Protein AF-A0AAT9HP06-F1 (afdb_monomer_lite)

InterPro domains:
  IPR016064 NAD kinase/diacylglycerol kinase-like domain superfamily [SSF111331] (2-59)

pLDDT: mean 76.06, std 19.47, range [36.78, 98.12]

Radius of gyration: 47.17 Å; chains: 1; bounding box: 80×110×81 Å

Organism: NCBI:txid3074435

Secondary structure (DSSP, 8-state):
---SEEEE--SSSEEEEEETTEEEEEESSEEEE--TTS------SS-TTPPPPPPPP-HHHHHHHHHHHHHHH---------PPPP-PPPPPPPPPP------------------

Sequence (115 aa):
MTATEVRVEADREEIDAGVDGEAMVLPAPVHCRIAPGALRVRVPRRRPGVTEAPPRLDWRRLRKLAATVGRTAAPSRLHRPHTKPYDPQPPTVPPTGPDEPGGRSEPAGPRSEHQ

Foldseek 3Di:
DDDQKDWAADPDQWDFDADPNDTDIDGPGDIDGDDPPPDDDDDDPDDPPDDDDPDDDDPVVVVVVVVVVCVVPDDPPDPDPDDDDDDDDDDDDDDDDDDDDDDDDDDDDDDDDDD

Structure (mmCIF, N/CA/C/O backbone):
data_AF-A0AAT9HP06-F1
#
_entry.id   AF-A0AAT9HP06-F1
#
loop_
_atom_site.group_PDB
_atom_site.id
_atom_site.type_symbol
_atom_site.label_atom_id
_atom_site.label_alt_id
_atom_site.label_comp_id
_atom_site.label_asym_id
_atom_site.label_entity_id
_atom_site.label_seq_id
_atom_site.pdbx_PDB_ins_code
_atom_site.Cartn_x
_atom_site.Cartn_y
_atom_site.Cartn_z
_atom_site.occupancy
_atom_site.B_iso_or_equiv
_atom_site.auth_seq_id
_atom_site.auth_comp_id
_atom_site.auth_asym_id
_atom_site.auth_atom_id
_atom_site.pdbx_PDB_model_num
ATOM 1 N N . MET A 1 1 ? 13.410 -5.982 5.009 1.00 48.25 1 MET A N 1
ATOM 2 C CA . MET A 1 1 ? 12.163 -6.551 5.561 1.00 48.25 1 MET A CA 1
A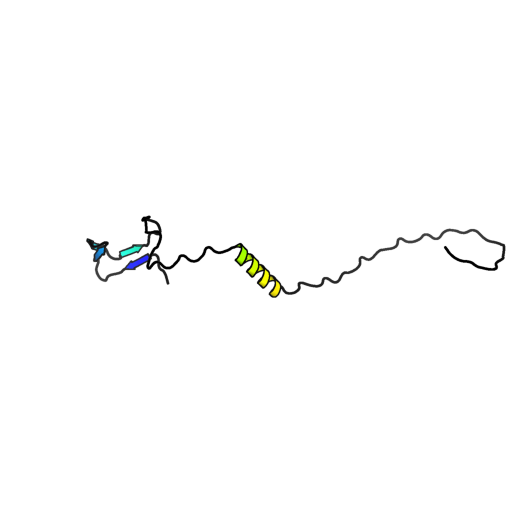TOM 3 C C . MET A 1 1 ? 11.007 -5.898 4.814 1.00 48.25 1 MET A C 1
ATOM 5 O O . MET A 1 1 ? 11.019 -4.681 4.709 1.00 48.25 1 MET A O 1
ATOM 9 N N . THR A 1 2 ? 10.087 -6.658 4.218 1.00 79.62 2 THR A N 1
ATOM 10 C CA . THR A 1 2 ? 8.923 -6.100 3.499 1.00 79.62 2 THR A CA 1
ATOM 11 C C . THR A 1 2 ? 7.666 -6.835 3.955 1.00 79.62 2 THR A C 1
ATOM 13 O O . THR A 1 2 ? 7.464 -7.986 3.569 1.00 79.62 2 THR A O 1
ATOM 16 N N . ALA A 1 3 ? 6.863 -6.203 4.809 1.00 88.81 3 ALA A N 1
ATOM 17 C CA . ALA A 1 3 ? 5.570 -6.726 5.246 1.00 88.81 3 ALA A CA 1
ATOM 18 C C . ALA A 1 3 ? 4.465 -6.300 4.265 1.00 88.81 3 ALA A C 1
ATOM 20 O O . ALA A 1 3 ? 4.528 -5.214 3.690 1.00 88.81 3 ALA A O 1
ATOM 21 N N . THR A 1 4 ? 3.469 -7.160 4.054 1.00 94.25 4 THR A N 1
ATOM 22 C CA . THR A 1 4 ? 2.293 -6.880 3.204 1.00 94.25 4 THR A CA 1
ATOM 23 C C . THR A 1 4 ? 1.042 -6.555 4.014 1.00 94.25 4 THR A C 1
ATOM 25 O O . THR A 1 4 ? 0.052 -6.096 3.445 1.00 94.25 4 THR A O 1
ATOM 28 N N . GLU A 1 5 ? 1.103 -6.760 5.328 1.00 96.38 5 GLU A N 1
ATOM 29 C CA . GLU A 1 5 ? 0.056 -6.450 6.289 1.00 96.38 5 GLU A CA 1
ATOM 30 C C . GLU A 1 5 ? 0.680 -5.828 7.541 1.00 96.38 5 GLU A C 1
ATOM 32 O O . GLU A 1 5 ? 1.763 -6.234 7.973 1.00 96.38 5 GLU A O 1
ATOM 37 N N . VAL A 1 6 ? -0.007 -4.834 8.099 1.00 96.31 6 VAL A N 1
ATOM 38 C CA . VAL A 1 6 ? 0.313 -4.188 9.370 1.00 96.31 6 VAL A CA 1
ATOM 39 C C . VAL A 1 6 ? -0.965 -4.114 10.191 1.00 96.31 6 VAL A C 1
ATOM 41 O O . VAL A 1 6 ? -1.997 -3.673 9.691 1.00 96.31 6 VAL A O 1
ATOM 44 N N . ARG A 1 7 ? -0.880 -4.517 11.457 1.00 97.06 7 ARG A N 1
ATOM 45 C CA . ARG A 1 7 ? -1.934 -4.316 12.448 1.00 97.06 7 ARG A CA 1
ATOM 46 C C . ARG A 1 7 ? -1.506 -3.195 13.384 1.00 97.06 7 ARG A C 1
ATOM 48 O O . ARG A 1 7 ? -0.424 -3.268 13.962 1.00 97.06 7 ARG A O 1
ATOM 55 N N . VAL A 1 8 ? -2.341 -2.174 13.511 1.00 96.62 8 VAL A N 1
ATOM 56 C CA . VAL A 1 8 ? -2.124 -1.045 14.419 1.00 96.62 8 VAL A CA 1
ATOM 57 C C . VAL A 1 8 ? -3.082 -1.190 15.592 1.00 96.62 8 VAL A C 1
ATOM 59 O O . VAL A 1 8 ? -4.295 -1.261 15.398 1.00 96.62 8 VAL A O 1
ATOM 62 N N . GLU A 1 9 ? -2.529 -1.266 16.798 1.00 97.88 9 GLU A N 1
ATOM 63 C CA . GLU A 1 9 ? -3.293 -1.328 18.044 1.00 97.88 9 GLU A CA 1
ATOM 64 C C . GLU A 1 9 ? -3.346 0.046 18.712 1.00 97.88 9 GLU A C 1
ATOM 66 O O . GLU A 1 9 ? -2.471 0.886 18.496 1.00 97.88 9 GLU A O 1
ATOM 71 N N . ALA A 1 10 ? -4.375 0.258 19.527 1.00 96.12 10 ALA A N 1
ATOM 72 C CA . ALA A 1 10 ? -4.536 1.435 20.364 1.00 96.12 10 ALA A CA 1
ATOM 73 C C . ALA A 1 10 ? -5.088 1.013 21.730 1.00 96.12 10 ALA A C 1
ATOM 75 O O . ALA A 1 10 ? -5.714 -0.036 21.868 1.00 96.12 10 ALA A O 1
ATOM 76 N N . ASP A 1 11 ? -4.842 1.844 22.733 1.00 97.44 11 ASP A N 1
ATOM 77 C CA . ASP A 1 11 ? -5.392 1.734 24.087 1.00 97.44 11 ASP A CA 1
ATOM 78 C C . ASP A 1 11 ? -6.860 2.189 24.182 1.00 97.44 11 ASP A C 1
ATOM 80 O O . ASP A 1 11 ? -7.515 1.973 25.201 1.00 97.44 11 ASP A O 1
ATOM 84 N N . ARG A 1 12 ? -7.384 2.787 23.108 1.00 96.94 12 ARG A N 1
ATOM 85 C CA . ARG A 1 12 ? -8.780 3.195 22.920 1.00 96.94 12 ARG A CA 1
ATOM 86 C C . ARG A 1 12 ? -9.444 2.412 21.785 1.00 96.94 12 ARG A C 1
ATOM 88 O O . ARG A 1 12 ? -8.767 1.885 20.906 1.00 96.94 12 ARG A O 1
ATOM 95 N N . GLU A 1 13 ? -10.777 2.380 21.787 1.00 97.38 13 GLU A N 1
ATOM 96 C CA . GLU A 1 13 ? -11.576 1.654 20.785 1.00 97.38 13 GLU A CA 1
ATOM 97 C C . GLU A 1 13 ? -11.509 2.271 19.379 1.00 97.38 13 GLU A C 1
ATOM 99 O O . GLU A 1 13 ? -11.772 1.579 18.399 1.00 97.38 13 GLU A O 1
ATOM 104 N N . GLU A 1 14 ? -11.125 3.545 19.260 1.00 97.94 14 GLU A N 1
ATOM 105 C CA . GLU A 1 14 ? -11.138 4.300 18.003 1.00 97.94 14 GLU A CA 1
ATOM 106 C C . GLU A 1 14 ? -9.808 5.017 17.735 1.00 97.94 14 GLU A C 1
ATOM 108 O O . GLU A 1 14 ? -9.133 5.479 18.652 1.00 97.94 14 GLU A O 1
ATOM 113 N N . ILE A 1 15 ? -9.440 5.152 16.461 1.00 97.38 15 ILE A N 1
ATOM 114 C CA . ILE A 1 15 ? -8.227 5.815 15.980 1.00 97.38 15 ILE A CA 1
ATOM 115 C C . ILE A 1 15 ? -8.615 6.883 14.960 1.00 97.38 15 ILE A C 1
ATOM 117 O O . ILE A 1 15 ? -9.212 6.581 13.928 1.00 97.38 15 ILE A O 1
ATOM 121 N N . ASP A 1 16 ? -8.204 8.121 15.218 1.00 97.19 16 ASP A N 1
ATOM 122 C CA . ASP A 1 16 ? -8.284 9.204 14.237 1.00 97.19 16 ASP A CA 1
ATOM 123 C C . ASP A 1 16 ? -7.195 9.011 13.169 1.00 97.19 16 ASP A C 1
ATOM 125 O O . ASP A 1 16 ? -6.011 8.881 13.494 1.00 97.19 16 ASP A O 1
ATOM 129 N N . ALA A 1 17 ? -7.580 8.990 11.894 1.00 96.50 17 ALA A N 1
ATOM 130 C CA . ALA A 1 17 ? -6.689 8.725 10.771 1.00 96.50 17 ALA A CA 1
ATOM 131 C C . ALA A 1 17 ? -6.966 9.650 9.578 1.00 96.50 17 ALA A C 1
ATOM 133 O O . ALA A 1 17 ? -8.087 10.102 9.354 1.00 96.50 17 ALA A O 1
ATOM 134 N N . GLY A 1 18 ? -5.921 9.903 8.789 1.00 96.69 18 GLY A N 1
ATOM 135 C CA . GLY A 1 18 ? -6.026 10.534 7.476 1.00 96.69 18 GLY A CA 1
ATOM 136 C C . GLY A 1 18 ? -5.763 9.505 6.380 1.00 96.69 18 GLY A C 1
ATOM 137 O O . GLY A 1 18 ? -4.647 8.990 6.303 1.00 96.69 18 GLY A O 1
ATOM 138 N N . VAL A 1 19 ? -6.748 9.210 5.532 1.00 96.31 19 VAL A N 1
ATOM 139 C CA . VAL A 1 19 ? -6.599 8.291 4.387 1.00 96.31 19 VAL A CA 1
ATOM 140 C C . VAL A 1 19 ? -6.799 9.080 3.107 1.00 96.31 19 VAL A C 1
ATOM 142 O O . VAL A 1 19 ? -7.807 9.751 2.949 1.00 96.31 19 VAL A O 1
ATOM 145 N N . ASP A 1 20 ? -5.810 9.058 2.214 1.00 93.50 20 ASP A N 1
ATOM 146 C CA . ASP A 1 20 ? -5.825 9.794 0.940 1.00 93.50 20 ASP A CA 1
ATOM 147 C C . ASP A 1 20 ? -6.146 11.305 1.059 1.00 93.50 20 ASP A C 1
ATOM 149 O O . ASP A 1 20 ? -6.535 11.954 0.091 1.00 93.50 20 ASP A O 1
ATOM 153 N N . GLY A 1 21 ? -5.920 11.892 2.241 1.00 96.81 21 GLY A N 1
ATOM 154 C CA . GLY A 1 21 ? -6.224 13.294 2.554 1.00 96.81 21 GLY A CA 1
ATOM 155 C C . GLY A 1 21 ? -7.579 13.524 3.234 1.00 96.81 21 GLY A C 1
ATOM 156 O O . GLY A 1 21 ? -7.868 14.650 3.631 1.00 96.81 21 GLY A O 1
ATOM 157 N N . GLU A 1 22 ? -8.385 12.481 3.419 1.00 97.94 22 GLU A N 1
ATOM 158 C CA . GLU A 1 22 ? -9.669 12.525 4.118 1.00 97.94 22 GLU A CA 1
ATOM 159 C C . GLU A 1 22 ? -9.502 12.151 5.594 1.00 97.94 22 GLU A C 1
ATOM 161 O O . GLU A 1 22 ? -8.827 11.176 5.926 1.00 97.94 22 GLU A O 1
ATOM 166 N N . ALA A 1 23 ? -10.126 12.921 6.488 1.00 97.69 23 ALA A N 1
ATOM 167 C CA . ALA A 1 23 ? -10.140 12.628 7.919 1.00 97.69 23 ALA A CA 1
ATOM 168 C C . ALA A 1 23 ? -11.230 11.599 8.251 1.00 97.69 23 ALA A C 1
ATOM 170 O O . ALA A 1 23 ? -12.380 11.752 7.839 1.00 97.69 23 ALA A O 1
ATOM 171 N N . MET A 1 24 ? -10.878 10.574 9.024 1.00 97.69 24 MET A N 1
ATOM 172 C CA . MET A 1 24 ? -11.776 9.490 9.417 1.00 97.69 24 MET A CA 1
ATOM 173 C C . MET A 1 24 ? -11.459 8.955 10.815 1.00 97.69 24 MET A C 1
ATOM 175 O O . MET A 1 24 ? -10.333 9.068 11.293 1.00 97.69 24 MET A O 1
ATOM 179 N N . VAL A 1 25 ? -12.459 8.340 11.445 1.00 98.12 25 VAL A N 1
ATOM 180 C CA . VAL A 1 25 ? -12.335 7.628 12.723 1.00 98.12 25 VAL A CA 1
ATOM 181 C C . VAL A 1 25 ? -12.520 6.139 12.446 1.00 98.12 25 VAL A C 1
ATOM 183 O O . VAL A 1 25 ? -13.518 5.742 11.843 1.00 98.12 25 VAL A O 1
ATOM 186 N N . LEU A 1 26 ? -11.540 5.322 12.827 1.00 97.88 26 LEU A N 1
ATOM 187 C CA . LEU A 1 26 ? -11.505 3.887 12.546 1.00 97.88 26 LEU A CA 1
ATOM 188 C C . LEU A 1 26 ? -11.497 3.076 13.845 1.00 97.88 26 LEU A C 1
ATOM 190 O O . LEU A 1 26 ? -10.775 3.444 14.768 1.00 97.88 26 LEU A O 1
ATOM 194 N N . PRO A 1 27 ? -12.220 1.949 13.923 1.00 97.94 27 PRO A N 1
ATOM 195 C CA . PRO A 1 27 ? -12.145 1.076 15.085 1.00 97.94 27 PRO A CA 1
ATOM 196 C C . PRO A 1 27 ? -10.760 0.423 15.190 1.00 97.94 27 PRO A C 1
ATOM 198 O O . PRO A 1 27 ? -10.169 0.011 14.187 1.00 97.94 27 PRO A O 1
ATOM 201 N N . ALA A 1 28 ? -10.252 0.298 16.412 1.00 97.50 28 ALA A N 1
ATOM 202 C CA . ALA A 1 28 ? -9.047 -0.461 16.707 1.00 97.50 28 ALA A CA 1
ATOM 203 C C . ALA A 1 28 ? -9.372 -1.964 16.878 1.00 97.50 28 ALA A C 1
ATOM 205 O O . ALA A 1 28 ? -10.391 -2.309 17.478 1.00 97.50 28 ALA A O 1
ATOM 206 N N . PRO A 1 29 ? -8.502 -2.880 16.407 1.00 97.56 29 PRO A N 1
ATOM 207 C CA . PRO A 1 29 ? -7.260 -2.623 15.681 1.00 97.56 29 PRO A CA 1
ATOM 208 C C . PRO A 1 29 ? -7.490 -2.336 14.188 1.00 97.56 29 PRO A C 1
ATOM 210 O O . PRO A 1 29 ? -8.358 -2.928 13.546 1.00 97.56 29 PRO A O 1
ATOM 213 N N . VAL A 1 30 ? -6.627 -1.503 13.601 1.00 97.50 30 VAL A N 1
ATOM 214 C CA . VAL A 1 30 ? -6.661 -1.218 12.159 1.00 97.50 30 VAL A CA 1
ATOM 215 C C . VAL A 1 30 ? -5.762 -2.200 11.411 1.00 97.50 30 VAL A C 1
ATOM 217 O O . VAL A 1 30 ? -4.577 -2.336 11.721 1.00 97.50 30 VAL A O 1
ATOM 220 N N . HIS A 1 31 ? -6.320 -2.868 10.400 1.00 96.81 31 HIS A N 1
ATOM 221 C CA . HIS A 1 31 ? -5.604 -3.794 9.522 1.00 96.81 31 HIS A CA 1
ATOM 222 C C . HIS A 1 31 ? -5.294 -3.136 8.174 1.00 96.81 31 HIS A C 1
ATOM 224 O O . HIS A 1 31 ? -6.152 -3.023 7.299 1.00 96.81 31 HIS A O 1
ATOM 230 N N . CYS A 1 32 ? -4.042 -2.731 7.986 1.00 95.69 32 CYS A N 1
ATOM 231 C CA . CYS A 1 32 ? -3.555 -2.144 6.744 1.00 95.69 32 CYS A CA 1
ATOM 232 C C . CYS A 1 32 ? -2.957 -3.238 5.857 1.00 95.69 32 CYS A C 1
ATOM 234 O O . CYS A 1 32 ? -1.945 -3.840 6.217 1.00 95.69 32 CYS A O 1
ATOM 236 N N . ARG A 1 33 ? -3.530 -3.470 4.671 1.00 96.31 33 ARG A N 1
ATOM 237 C CA . ARG A 1 33 ? -3.041 -4.473 3.714 1.00 96.31 33 ARG A CA 1
ATOM 238 C C . ARG A 1 33 ? -2.635 -3.838 2.390 1.00 96.31 33 ARG A C 1
ATOM 240 O O . ARG A 1 33 ? -3.377 -3.057 1.804 1.00 96.31 33 ARG A O 1
ATOM 247 N N . ILE A 1 34 ? -1.492 -4.263 1.857 1.00 95.25 34 ILE A N 1
ATOM 248 C CA . ILE A 1 34 ? -1.109 -3.978 0.473 1.00 95.25 34 ILE A CA 1
ATOM 249 C C . ILE A 1 34 ? -1.873 -4.939 -0.442 1.00 95.25 34 ILE A C 1
ATOM 251 O O . ILE A 1 34 ? -1.747 -6.157 -0.306 1.00 95.25 34 ILE A O 1
ATOM 255 N N . ALA A 1 35 ? -2.630 -4.397 -1.398 1.00 95.25 35 ALA A N 1
ATOM 256 C CA . ALA A 1 35 ? -3.289 -5.148 -2.468 1.00 95.25 35 ALA A CA 1
ATOM 257 C C . ALA A 1 35 ? -2.513 -4.970 -3.793 1.00 95.25 35 ALA A C 1
ATOM 259 O O . ALA A 1 35 ? -2.740 -4.000 -4.524 1.00 95.25 35 ALA A O 1
ATOM 260 N N . PRO A 1 36 ? -1.556 -5.860 -4.128 1.00 92.44 36 PRO A N 1
ATOM 261 C CA . PRO A 1 36 ? -0.692 -5.664 -5.285 1.00 92.44 36 PRO A CA 1
ATOM 262 C C . PRO A 1 36 ? -1.493 -5.709 -6.586 1.00 92.44 36 PRO A C 1
ATOM 264 O O . PRO A 1 36 ? -2.265 -6.634 -6.821 1.00 92.44 36 PRO A O 1
ATOM 267 N N . GLY A 1 37 ? -1.282 -4.723 -7.457 1.00 90.69 37 GLY A N 1
ATOM 268 C CA . GLY A 1 37 ? -1.933 -4.684 -8.768 1.00 90.69 37 GLY A CA 1
ATOM 269 C C . GLY A 1 37 ? -3.430 -4.368 -8.736 1.00 90.69 37 GLY A C 1
ATOM 270 O O . GLY A 1 37 ? -4.067 -4.482 -9.782 1.00 90.69 37 GLY A O 1
ATOM 271 N N . ALA A 1 38 ? -3.971 -3.938 -7.589 1.00 95.56 38 ALA A N 1
ATOM 272 C CA . ALA A 1 38 ? -5.357 -3.482 -7.470 1.00 95.56 38 ALA A CA 1
ATOM 273 C C . ALA A 1 38 ? -5.675 -2.301 -8.405 1.00 95.56 38 ALA A C 1
ATOM 275 O O . ALA A 1 38 ? -6.808 -2.150 -8.850 1.00 95.56 38 ALA A O 1
ATOM 276 N N . LEU A 1 39 ? -4.661 -1.503 -8.757 1.00 95.06 39 LEU A N 1
ATOM 277 C CA . LEU A 1 39 ? -4.776 -0.403 -9.703 1.00 95.06 39 LEU A CA 1
ATOM 278 C C . LEU A 1 39 ? -3.629 -0.432 -10.717 1.00 95.06 39 LEU A C 1
ATOM 280 O O . LEU A 1 39 ? -2.465 -0.654 -10.372 1.00 95.06 39 LEU A O 1
ATOM 284 N N . ARG A 1 40 ? -3.954 -0.171 -11.986 1.00 93.62 40 ARG A N 1
ATOM 285 C CA . ARG A 1 40 ? -2.975 0.062 -13.053 1.00 93.62 40 ARG A CA 1
ATOM 286 C C . ARG A 1 40 ? -3.059 1.512 -13.490 1.00 93.62 40 ARG A C 1
ATOM 288 O O . ARG A 1 40 ? -4.100 1.959 -13.957 1.00 93.62 40 ARG A O 1
ATOM 295 N N . VAL A 1 41 ? -1.941 2.216 -13.394 1.00 93.00 41 VAL A N 1
ATOM 296 C CA . VAL A 1 41 ? -1.828 3.617 -13.806 1.00 93.00 41 VAL A CA 1
ATOM 297 C C . VAL A 1 41 ? -0.909 3.738 -15.018 1.00 93.00 41 VAL A C 1
ATOM 299 O O . VAL A 1 41 ? 0.065 2.992 -15.157 1.00 93.00 41 VAL A O 1
ATOM 302 N N . ARG A 1 42 ? -1.211 4.670 -15.928 1.00 93.12 42 ARG A N 1
ATOM 303 C CA . ARG A 1 42 ? -0.300 5.001 -17.032 1.00 93.12 42 ARG A CA 1
ATOM 304 C C . ARG A 1 42 ? 0.804 5.894 -16.480 1.00 93.12 42 ARG A C 1
ATOM 306 O O . ARG A 1 42 ? 0.523 6.919 -15.874 1.00 93.12 42 ARG A O 1
ATOM 313 N N . VAL A 1 43 ? 2.052 5.508 -16.712 1.00 88.94 43 VAL A N 1
ATOM 314 C CA . VAL A 1 43 ? 3.238 6.255 -16.273 1.00 88.94 43 VAL A CA 1
ATOM 315 C C . VAL A 1 43 ? 4.072 6.679 -17.483 1.00 88.94 43 VAL A C 1
ATOM 317 O O . VAL A 1 43 ? 4.060 5.972 -18.499 1.00 88.94 43 VAL A O 1
ATOM 320 N N . PRO A 1 44 ? 4.813 7.802 -17.408 1.00 89.31 44 PRO A N 1
ATOM 321 C CA . PRO A 1 44 ? 5.771 8.174 -18.442 1.00 89.31 44 PRO A CA 1
ATOM 322 C C . PRO A 1 44 ? 6.758 7.038 -18.739 1.00 89.31 44 PRO A C 1
ATOM 324 O O . PRO A 1 44 ? 7.159 6.295 -17.846 1.00 89.31 44 PRO A O 1
ATOM 327 N N . ARG A 1 45 ? 7.182 6.902 -20.003 1.00 84.69 45 ARG A N 1
ATOM 328 C CA . ARG A 1 45 ? 8.120 5.836 -20.417 1.00 84.69 45 ARG A CA 1
ATOM 329 C C . ARG A 1 45 ? 9.487 5.965 -19.745 1.00 84.69 45 ARG A C 1
ATOM 331 O O . ARG A 1 45 ? 10.099 4.958 -19.404 1.00 84.69 45 ARG A O 1
ATOM 338 N N . ARG A 1 46 ? 9.964 7.199 -19.571 1.00 84.56 46 ARG A N 1
ATOM 339 C CA . ARG A 1 46 ? 11.155 7.519 -18.780 1.00 84.56 46 ARG A CA 1
ATOM 340 C C . ARG A 1 46 ? 10.668 7.910 -17.390 1.00 84.56 46 ARG A C 1
ATOM 342 O O . ARG A 1 46 ? 9.995 8.926 -17.258 1.00 84.56 46 ARG A O 1
ATOM 349 N N . ARG A 1 47 ? 10.944 7.066 -16.394 1.00 80.00 47 ARG A N 1
ATOM 350 C CA . ARG A 1 47 ? 10.445 7.204 -15.018 1.00 80.00 47 ARG A CA 1
ATOM 351 C C . ARG A 1 47 ? 11.577 7.691 -14.108 1.00 80.00 47 ARG A C 1
ATOM 353 O O . ARG A 1 47 ? 12.318 6.849 -13.604 1.00 80.00 47 ARG A O 1
ATOM 360 N N . PRO A 1 48 ? 11.767 9.009 -13.935 1.00 79.56 48 PRO A N 1
ATOM 361 C CA . PRO A 1 48 ? 12.758 9.511 -12.988 1.00 79.56 48 PRO A CA 1
ATOM 362 C C . PRO A 1 48 ? 12.397 9.053 -11.564 1.00 79.56 48 PRO A C 1
ATOM 364 O O . PRO A 1 48 ? 11.228 9.070 -11.190 1.00 79.56 48 PRO A O 1
ATOM 367 N N . GLY A 1 49 ? 13.388 8.603 -10.790 1.00 76.94 49 GLY A N 1
ATOM 368 C CA . GLY A 1 49 ? 13.216 8.212 -9.382 1.00 76.94 49 GLY A CA 1
ATOM 369 C C . GLY A 1 49 ? 12.680 6.797 -9.125 1.00 76.94 49 GLY A C 1
ATOM 370 O O . GLY A 1 49 ? 12.574 6.397 -7.970 1.00 76.94 49 GLY A O 1
ATOM 371 N N . VAL A 1 50 ? 12.374 6.013 -10.164 1.00 78.62 50 VAL A N 1
ATOM 372 C CA . VAL A 1 50 ? 11.995 4.600 -10.002 1.00 78.62 50 VAL A CA 1
ATOM 373 C C . VAL A 1 50 ? 13.242 3.738 -10.154 1.00 78.62 50 VAL A C 1
ATOM 375 O O . VAL A 1 50 ? 13.890 3.789 -11.199 1.00 78.62 50 VAL A O 1
ATOM 378 N N . THR A 1 51 ? 13.563 2.926 -9.141 1.00 74.62 51 THR A N 1
ATOM 379 C CA . THR A 1 51 ? 14.624 1.915 -9.248 1.00 74.62 51 THR A CA 1
ATOM 380 C C . THR A 1 51 ? 14.364 1.046 -10.473 1.00 74.62 51 THR A C 1
ATOM 382 O O . THR A 1 51 ? 13.250 0.543 -10.656 1.00 74.62 51 THR A O 1
ATOM 385 N N . GLU A 1 52 ? 15.375 0.890 -11.331 1.00 72.56 52 GLU A N 1
ATOM 386 C CA . GLU A 1 52 ? 15.249 0.033 -12.504 1.00 72.56 52 GLU A CA 1
ATOM 387 C C . GL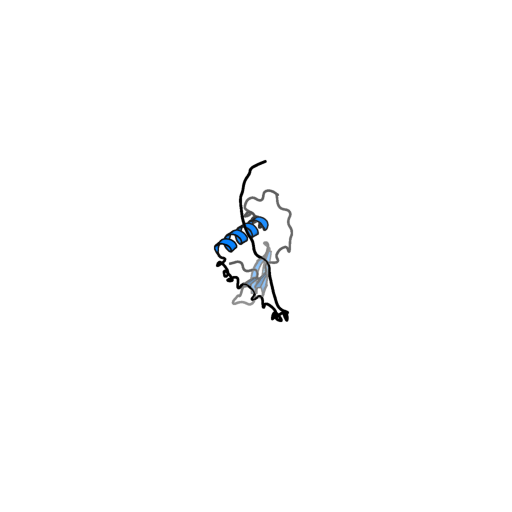U A 1 52 ? 14.803 -1.364 -12.074 1.00 72.56 52 GLU A C 1
ATOM 389 O O . GLU A 1 52 ? 15.306 -1.932 -11.100 1.00 72.56 52 GLU A O 1
ATOM 394 N N . ALA A 1 53 ? 13.820 -1.912 -12.792 1.00 73.31 53 ALA A N 1
ATOM 395 C CA . ALA A 1 53 ? 13.428 -3.290 -12.559 1.00 73.31 53 ALA A CA 1
ATOM 396 C C . ALA A 1 53 ? 14.666 -4.175 -12.775 1.00 73.31 53 ALA A C 1
ATOM 398 O O . ALA A 1 53 ? 15.379 -3.964 -13.763 1.00 73.31 53 ALA A O 1
ATOM 399 N N . PRO A 1 54 ? 14.927 -5.157 -11.894 1.00 73.06 54 PRO A N 1
ATOM 400 C CA . PRO A 1 54 ? 16.058 -6.044 -12.077 1.00 73.06 54 PRO A CA 1
ATOM 401 C C . PRO A 1 54 ? 15.985 -6.698 -13.464 1.00 73.06 54 PRO A C 1
ATOM 403 O O . PRO A 1 54 ? 14.885 -6.995 -13.956 1.00 73.06 54 PRO A O 1
ATOM 406 N N . PRO A 1 55 ? 17.139 -6.906 -14.120 1.00 78.00 55 PRO A N 1
ATOM 407 C CA . PRO A 1 55 ? 17.167 -7.485 -15.450 1.00 78.00 55 PRO A CA 1
ATOM 408 C C . PRO A 1 55 ? 16.466 -8.843 -15.438 1.00 78.00 55 PRO A C 1
ATOM 410 O O . PRO A 1 55 ? 16.563 -9.611 -14.477 1.00 78.00 55 PRO A O 1
ATOM 413 N N . ARG A 1 56 ? 15.764 -9.160 -16.531 1.00 82.88 56 ARG A N 1
ATOM 414 C CA . ARG A 1 56 ? 15.188 -10.495 -16.715 1.00 82.88 56 ARG A CA 1
ATOM 415 C C . ARG A 1 56 ? 16.304 -11.532 -16.595 1.00 82.88 56 ARG A C 1
ATOM 417 O O . ARG A 1 56 ? 17.333 -11.407 -17.256 1.00 82.88 56 ARG A O 1
ATOM 424 N N . LEU A 1 57 ? 16.088 -12.550 -15.763 1.00 84.69 57 LEU A N 1
ATOM 425 C CA . LEU A 1 57 ? 17.053 -13.624 -15.565 1.00 84.69 57 LEU A CA 1
ATOM 426 C C . LEU A 1 57 ? 17.334 -14.328 -16.899 1.00 84.69 57 LEU A C 1
ATOM 428 O O . LEU A 1 57 ? 16.443 -14.930 -17.502 1.00 84.69 57 LEU A O 1
ATOM 432 N N . ASP A 1 58 ? 18.585 -14.273 -17.350 1.00 90.06 58 ASP A N 1
ATOM 433 C CA . ASP A 1 58 ? 19.027 -15.029 -18.516 1.00 90.06 58 ASP A CA 1
ATOM 434 C C . ASP A 1 58 ? 19.249 -16.497 -18.124 1.00 90.06 58 ASP A C 1
ATOM 436 O O . ASP A 1 58 ? 20.319 -16.908 -17.662 1.00 90.06 58 ASP A O 1
ATOM 440 N N . TRP A 1 59 ? 18.222 -17.312 -18.352 1.00 92.06 59 TRP A N 1
ATOM 441 C CA . TRP A 1 59 ? 18.249 -18.755 -18.122 1.00 92.06 59 TRP A CA 1
ATOM 442 C C . TRP A 1 59 ? 19.325 -19.495 -18.925 1.00 92.06 59 TRP A C 1
ATOM 444 O O . TRP A 1 59 ? 19.764 -20.572 -18.517 1.00 92.06 59 TRP A O 1
ATOM 454 N N . ARG A 1 60 ? 19.763 -18.971 -20.080 1.00 92.25 60 ARG A N 1
ATOM 455 C CA . ARG A 1 60 ? 20.872 -19.570 -20.840 1.00 92.25 60 ARG A CA 1
ATOM 456 C C . ARG A 1 60 ? 22.190 -19.313 -20.123 1.00 92.25 60 ARG A C 1
ATOM 458 O O . ARG A 1 60 ? 22.976 -20.247 -19.961 1.00 92.25 60 ARG A O 1
ATOM 465 N N . ARG A 1 61 ? 22.421 -18.081 -19.666 1.00 89.75 61 ARG A N 1
ATOM 466 C CA . ARG A 1 61 ? 23.618 -17.725 -18.891 1.00 89.75 61 ARG A CA 1
ATOM 467 C C . ARG A 1 61 ? 23.677 -18.485 -17.568 1.00 89.75 61 ARG A C 1
ATOM 469 O O . ARG A 1 61 ? 24.727 -19.041 -17.250 1.00 89.75 61 ARG A O 1
ATOM 476 N N . LEU A 1 62 ? 22.555 -18.591 -16.855 1.00 92.06 62 LEU A N 1
ATOM 477 C CA . LEU A 1 62 ? 22.475 -19.345 -15.602 1.00 92.06 62 LEU A CA 1
ATOM 478 C C . LEU A 1 62 ? 22.825 -20.828 -15.802 1.00 92.06 62 LEU A C 1
ATOM 480 O O . LEU A 1 62 ? 23.656 -21.365 -15.073 1.00 92.06 62 LEU A O 1
ATOM 484 N N . ARG A 1 63 ? 22.269 -21.477 -16.837 1.00 90.81 63 ARG A N 1
ATOM 485 C CA . ARG A 1 63 ? 22.595 -22.877 -17.162 1.00 90.81 63 ARG A CA 1
ATOM 486 C C . ARG A 1 63 ? 24.072 -23.083 -17.489 1.00 90.81 63 ARG A C 1
ATOM 488 O O . ARG A 1 63 ? 24.656 -24.063 -17.039 1.00 90.81 63 ARG A O 1
ATOM 495 N N . LYS A 1 64 ? 24.692 -22.169 -18.245 1.00 90.69 64 LYS A N 1
ATOM 496 C CA . LYS A 1 64 ? 26.132 -22.240 -18.551 1.00 90.69 64 LYS A CA 1
ATOM 497 C C . LYS A 1 64 ? 26.983 -22.167 -17.282 1.00 90.69 64 LYS A C 1
ATOM 499 O O . LYS A 1 64 ? 27.905 -22.961 -17.135 1.00 90.69 64 LYS A O 1
ATOM 504 N N . LEU A 1 65 ? 26.662 -21.249 -16.369 1.00 90.50 65 LEU A N 1
ATOM 505 C CA . LEU A 1 65 ? 27.373 -21.106 -15.095 1.00 90.50 65 LEU A CA 1
ATOM 506 C C . LEU A 1 65 ? 27.219 -22.354 -14.219 1.00 90.50 65 LEU A C 1
ATOM 508 O O . LEU A 1 65 ? 28.220 -22.887 -13.746 1.00 90.50 65 LEU A O 1
ATOM 512 N N . ALA A 1 66 ? 25.995 -22.870 -14.082 1.00 88.25 66 ALA A N 1
ATOM 513 C CA . ALA A 1 66 ? 25.725 -24.097 -13.335 1.00 88.25 66 ALA A CA 1
ATOM 514 C C . ALA A 1 66 ? 26.488 -25.306 -13.906 1.00 88.25 66 ALA A C 1
ATOM 516 O O . ALA A 1 66 ? 27.074 -26.078 -13.151 1.00 88.25 66 ALA A O 1
ATOM 517 N N . ALA A 1 67 ? 26.553 -25.439 -15.235 1.00 88.06 67 ALA A N 1
ATOM 518 C CA . ALA A 1 67 ? 27.321 -26.498 -15.888 1.00 88.06 67 ALA A CA 1
ATOM 519 C C . ALA A 1 67 ? 28.833 -26.368 -15.640 1.00 88.06 67 ALA A C 1
ATOM 521 O O . ALA A 1 67 ? 29.516 -27.374 -15.482 1.00 88.06 67 ALA A O 1
ATOM 522 N N . THR A 1 68 ? 29.370 -25.147 -15.593 1.00 80.69 68 THR A N 1
ATOM 523 C CA . THR A 1 68 ? 30.789 -24.924 -15.287 1.00 80.69 68 THR A CA 1
ATOM 524 C C . THR A 1 68 ? 31.117 -25.280 -13.839 1.00 80.69 68 THR A C 1
ATOM 526 O O . THR A 1 68 ? 32.073 -26.011 -13.610 1.00 80.69 68 THR A O 1
ATOM 529 N N . VAL A 1 69 ? 30.302 -24.848 -12.874 1.00 76.25 69 VAL A N 1
ATOM 530 C CA . VAL A 1 69 ? 30.504 -25.178 -11.451 1.00 76.25 69 VAL A CA 1
ATOM 531 C C . VAL A 1 69 ? 30.310 -26.677 -11.193 1.00 76.25 69 VAL A C 1
ATOM 533 O O . VAL A 1 69 ? 31.099 -27.283 -10.474 1.00 76.25 69 VAL A O 1
ATOM 536 N N . GLY A 1 70 ? 29.323 -27.306 -11.839 1.00 65.62 70 GLY A N 1
ATOM 537 C CA . GLY A 1 70 ? 29.077 -28.746 -11.736 1.00 65.62 70 GLY A CA 1
ATOM 538 C C . GLY A 1 70 ? 30.213 -29.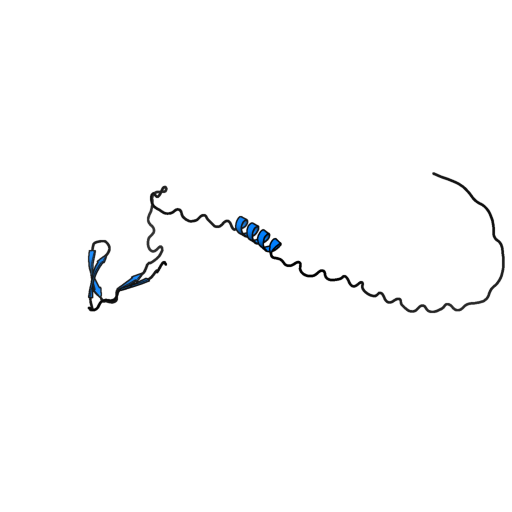614 -12.287 1.00 65.62 70 GLY A C 1
ATOM 539 O O . GLY A 1 70 ? 30.429 -30.709 -11.779 1.00 65.62 70 GLY A O 1
ATOM 540 N N . ARG A 1 71 ? 30.980 -29.127 -13.275 1.00 61.84 71 ARG A N 1
ATOM 541 C CA . ARG A 1 71 ? 32.186 -29.819 -13.768 1.00 61.84 71 ARG A CA 1
ATOM 542 C C . ARG A 1 71 ? 33.355 -29.743 -12.787 1.00 61.84 71 ARG A C 1
ATOM 544 O O . ARG A 1 71 ? 34.115 -30.697 -12.707 1.00 61.84 71 ARG A O 1
ATOM 551 N N . THR A 1 72 ? 33.490 -28.643 -12.049 1.00 60.59 72 THR A N 1
ATOM 552 C CA . THR A 1 72 ? 34.572 -28.467 -11.065 1.00 60.59 72 THR A CA 1
ATOM 553 C C . THR A 1 72 ? 34.259 -29.154 -9.731 1.00 60.59 72 THR A C 1
ATOM 555 O O . THR A 1 72 ? 35.172 -29.584 -9.038 1.00 60.59 72 THR A O 1
ATOM 558 N N . ALA A 1 73 ? 32.976 -29.284 -9.376 1.00 59.00 73 ALA A N 1
ATOM 559 C CA . ALA A 1 73 ? 32.523 -29.901 -8.127 1.00 59.00 73 ALA A CA 1
ATOM 560 C C . ALA A 1 73 ? 32.176 -31.399 -8.243 1.00 59.00 73 ALA A C 1
ATOM 562 O O . ALA A 1 73 ? 31.860 -32.026 -7.233 1.00 59.00 73 ALA A O 1
ATOM 563 N N . ALA A 1 74 ? 32.192 -31.988 -9.445 1.00 59.66 74 ALA A N 1
ATOM 564 C CA . ALA A 1 74 ? 31.948 -33.417 -9.601 1.00 59.66 74 ALA A CA 1
ATOM 565 C C . ALA A 1 74 ? 33.183 -34.209 -9.134 1.00 59.66 74 ALA A C 1
ATOM 567 O O . ALA A 1 74 ? 34.228 -34.112 -9.780 1.00 59.66 74 ALA A O 1
ATOM 568 N N . PRO A 1 75 ? 33.098 -35.032 -8.068 1.00 55.06 75 PRO A N 1
ATOM 569 C CA . PRO A 1 75 ? 34.124 -36.036 -7.841 1.00 55.06 75 PRO A CA 1
ATOM 570 C C . PRO A 1 75 ? 34.135 -36.963 -9.058 1.00 55.06 75 PRO A C 1
ATOM 572 O O . PRO A 1 75 ? 33.073 -37.365 -9.546 1.00 55.06 75 PRO A O 1
ATOM 575 N N . SER A 1 76 ? 35.327 -37.283 -9.559 1.00 62.78 76 SER A N 1
ATOM 576 C CA . SER A 1 76 ? 35.547 -38.289 -10.596 1.00 62.78 76 SER A CA 1
ATOM 577 C C . SER A 1 76 ? 34.949 -39.616 -10.126 1.00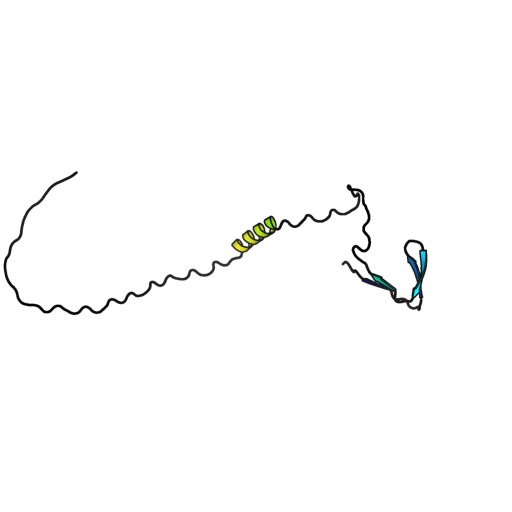 62.78 76 SER A C 1
ATOM 579 O O . SER A 1 76 ? 35.556 -40.383 -9.381 1.00 62.78 76 SER A O 1
ATOM 581 N N . ARG A 1 77 ? 33.691 -39.872 -10.502 1.00 59.47 77 ARG A N 1
ATOM 582 C CA . ARG A 1 77 ? 32.987 -41.099 -10.140 1.00 59.47 77 ARG A CA 1
ATOM 583 C C . ARG A 1 77 ? 33.672 -42.271 -10.838 1.00 59.47 77 ARG A C 1
ATOM 585 O O . ARG A 1 77 ? 33.456 -42.503 -12.019 1.00 59.47 77 ARG A O 1
ATOM 592 N N . LEU A 1 78 ? 34.486 -42.966 -10.046 1.00 58.97 78 LEU A N 1
ATOM 593 C CA . LEU A 1 78 ? 34.827 -44.385 -10.090 1.00 58.97 78 LEU A CA 1
ATOM 594 C C . LEU A 1 78 ? 35.213 -44.921 -11.472 1.00 58.97 78 LEU A C 1
ATOM 596 O O . LEU A 1 78 ? 34.380 -45.356 -12.265 1.00 58.97 78 LEU A O 1
ATOM 600 N N . HIS A 1 79 ? 36.524 -44.992 -11.690 1.00 56.59 79 HIS A N 1
ATOM 601 C CA . HIS A 1 79 ? 37.125 -45.928 -12.628 1.00 56.59 79 HIS A CA 1
ATOM 602 C C . HIS A 1 79 ? 36.635 -47.339 -12.265 1.00 56.59 79 HIS A C 1
ATOM 604 O O . HIS A 1 79 ? 37.065 -47.926 -11.275 1.00 56.59 79 HIS A O 1
ATOM 610 N N . ARG A 1 80 ? 35.656 -47.854 -13.014 1.00 58.09 80 ARG A N 1
ATOM 611 C CA . ARG A 1 80 ? 35.194 -49.236 -12.895 1.00 58.09 80 ARG A CA 1
ATOM 612 C C . ARG A 1 80 ? 36.283 -50.106 -13.528 1.00 58.09 80 ARG A C 1
ATOM 614 O O . ARG A 1 80 ? 36.479 -49.980 -14.737 1.00 58.09 80 ARG A O 1
ATOM 621 N N . PRO A 1 81 ? 37.025 -50.933 -12.770 1.00 58.25 81 PRO A N 1
ATOM 622 C CA . PRO A 1 81 ? 38.021 -51.794 -13.383 1.00 58.25 81 PRO A CA 1
ATOM 623 C C . PRO A 1 81 ? 37.302 -52.772 -14.314 1.00 58.25 81 PRO A C 1
ATOM 625 O O . PRO A 1 81 ? 36.323 -53.418 -13.939 1.00 58.25 81 PRO A O 1
ATOM 628 N N . HIS A 1 82 ? 37.762 -52.823 -15.559 1.00 63.09 82 HIS A N 1
ATOM 629 C CA . HIS A 1 82 ? 37.246 -53.710 -16.588 1.00 63.09 82 HIS A CA 1
ATOM 630 C C . HIS A 1 82 ? 37.660 -55.153 -16.261 1.00 63.09 82 HIS A C 1
ATOM 632 O O . HIS A 1 82 ? 38.774 -55.571 -16.577 1.00 63.09 82 HIS A O 1
ATOM 638 N N . THR A 1 83 ? 36.780 -55.943 -15.649 1.00 64.81 83 THR A N 1
ATOM 639 C CA . THR A 1 83 ? 36.972 -57.397 -15.580 1.00 64.81 83 THR A CA 1
ATOM 640 C C . THR A 1 83 ? 36.628 -57.998 -16.939 1.00 64.81 83 THR A C 1
ATOM 642 O O . THR A 1 83 ? 35.494 -57.869 -17.401 1.00 64.81 83 THR A O 1
ATOM 645 N N . LYS A 1 84 ? 37.607 -58.629 -17.599 1.00 60.31 84 LYS A N 1
ATOM 646 C CA . LYS A 1 84 ? 37.367 -59.402 -18.827 1.00 60.31 84 LYS A CA 1
ATOM 647 C C . LYS A 1 84 ? 36.462 -60.605 -18.499 1.00 60.31 84 LYS A C 1
ATOM 649 O O . LYS A 1 84 ? 36.734 -61.267 -17.497 1.00 60.31 84 LYS A O 1
ATOM 654 N N . PRO A 1 85 ? 35.421 -60.902 -19.296 1.00 57.75 85 PRO A N 1
ATOM 655 C CA . PRO A 1 85 ? 34.644 -62.125 -19.124 1.00 57.75 85 PRO A CA 1
ATOM 656 C C . PRO A 1 85 ? 35.524 -63.357 -19.370 1.00 57.75 85 PRO A C 1
ATOM 658 O O . PRO A 1 85 ? 36.331 -63.368 -20.298 1.00 57.75 85 PRO A O 1
ATOM 661 N N . TYR A 1 86 ? 35.378 -64.366 -18.516 1.00 65.69 86 TYR A N 1
ATOM 662 C CA . TYR A 1 86 ? 35.964 -65.693 -18.692 1.00 65.69 86 TYR A CA 1
ATOM 663 C C . TYR A 1 86 ? 35.299 -66.407 -19.877 1.00 65.69 86 TYR A C 1
ATOM 665 O O . TYR A 1 86 ? 34.073 -66.390 -19.974 1.00 65.69 86 TYR A O 1
ATOM 673 N N . ASP A 1 87 ? 36.104 -67.032 -20.738 1.00 64.75 87 ASP A N 1
ATOM 674 C CA . ASP A 1 87 ? 35.649 -67.769 -21.922 1.00 64.75 87 ASP A CA 1
ATOM 675 C C . ASP A 1 87 ? 35.931 -69.273 -21.707 1.00 64.75 87 ASP A C 1
ATOM 677 O O . ASP A 1 87 ? 37.095 -69.687 -21.750 1.00 64.75 87 ASP A O 1
ATOM 681 N N . PRO A 1 88 ? 34.927 -70.105 -21.370 1.00 60.88 88 PRO A N 1
ATOM 682 C CA . PRO A 1 88 ? 35.148 -71.534 -21.178 1.00 60.88 88 PRO A CA 1
ATOM 683 C C . PRO A 1 88 ? 35.295 -72.244 -22.529 1.00 60.88 88 PRO A C 1
ATOM 685 O O . PRO A 1 88 ? 34.348 -72.306 -23.313 1.00 60.88 88 PRO A O 1
ATOM 688 N N . GLN A 1 89 ? 36.464 -72.837 -22.789 1.00 59.94 89 GLN A N 1
ATOM 689 C CA . GLN A 1 89 ? 36.624 -73.765 -23.912 1.00 59.94 89 GLN A CA 1
ATOM 690 C C . GLN A 1 89 ? 35.860 -75.079 -23.647 1.00 59.94 89 GLN A C 1
ATOM 692 O O . GLN A 1 89 ? 35.978 -75.636 -22.552 1.00 59.94 89 GLN A O 1
ATOM 697 N N . PRO A 1 90 ? 35.102 -75.609 -24.627 1.00 59.69 90 PRO A N 1
ATOM 698 C CA . PRO A 1 90 ? 34.459 -76.915 -24.507 1.00 59.69 90 PRO A CA 1
ATOM 699 C C . PRO A 1 90 ? 35.491 -78.060 -24.581 1.00 59.69 90 PRO A C 1
ATOM 701 O O . PRO A 1 90 ? 36.521 -77.913 -25.244 1.00 59.69 90 PRO A O 1
ATOM 704 N N . PRO A 1 91 ? 35.231 -79.212 -23.930 1.00 56.91 91 PRO A N 1
ATOM 705 C CA . PRO A 1 91 ? 36.177 -80.323 -23.888 1.00 56.91 91 PRO A CA 1
ATOM 706 C C . PRO A 1 91 ? 36.356 -80.961 -25.273 1.00 56.91 91 PRO A C 1
ATOM 708 O O . PRO A 1 91 ? 35.387 -81.338 -25.932 1.00 56.91 91 PRO A O 1
ATOM 711 N N . THR A 1 92 ? 37.608 -81.102 -25.705 1.00 63.81 92 THR A N 1
ATOM 712 C CA . THR A 1 92 ? 37.986 -81.785 -26.945 1.00 63.81 92 THR A CA 1
ATOM 713 C C . THR A 1 92 ? 37.956 -83.303 -26.754 1.00 63.81 92 THR A C 1
ATOM 715 O O . THR A 1 92 ? 38.609 -83.851 -25.868 1.00 63.81 92 THR A O 1
ATOM 718 N N . VAL A 1 93 ? 37.189 -84.000 -27.597 1.00 62.12 93 VAL A N 1
ATOM 719 C CA . VAL A 1 93 ? 37.199 -85.471 -27.685 1.00 62.12 93 VAL A CA 1
ATOM 720 C C . VAL A 1 93 ? 38.431 -85.899 -28.499 1.00 62.12 93 VAL A C 1
ATOM 722 O O . VAL A 1 93 ? 38.654 -85.325 -29.569 1.00 62.12 93 VAL A O 1
ATOM 725 N N . PRO A 1 94 ? 39.245 -86.869 -28.044 1.00 61.91 94 PRO A N 1
ATOM 726 C CA . PRO A 1 94 ? 40.425 -87.301 -28.789 1.00 61.91 94 PRO A CA 1
ATOM 727 C C . PRO A 1 94 ? 40.037 -88.161 -30.009 1.00 61.91 94 PRO A C 1
ATOM 729 O O . PRO A 1 94 ? 39.197 -89.054 -29.872 1.00 61.91 94 PRO A O 1
ATOM 732 N N . PRO A 1 95 ? 40.646 -87.949 -31.191 1.00 58.38 95 PRO A N 1
ATOM 733 C CA . PRO A 1 95 ? 40.445 -88.828 -32.336 1.00 58.38 95 PRO A CA 1
ATOM 734 C C . PRO A 1 95 ? 41.202 -90.153 -32.160 1.00 58.38 95 PRO A C 1
ATOM 736 O O . PRO A 1 95 ? 42.384 -90.186 -31.817 1.00 58.38 95 PRO A O 1
ATOM 739 N N . THR A 1 96 ? 40.490 -91.251 -32.406 1.00 49.22 96 THR A N 1
ATOM 740 C CA . THR A 1 96 ? 40.995 -92.627 -32.480 1.00 49.22 96 THR A CA 1
ATOM 741 C C . THR A 1 96 ? 41.893 -92.789 -33.713 1.00 49.22 96 THR A C 1
ATOM 743 O O . THR A 1 96 ? 41.501 -92.391 -34.809 1.00 49.22 96 THR A O 1
ATOM 746 N N . GLY A 1 97 ? 43.096 -93.348 -33.533 1.00 47.41 97 GLY A N 1
ATOM 747 C CA . GLY A 1 97 ? 44.032 -93.658 -34.623 1.00 47.41 97 GLY A CA 1
ATOM 748 C C . GLY A 1 97 ? 43.504 -94.730 -35.587 1.00 47.41 97 GLY A C 1
ATOM 749 O O . GLY A 1 97 ? 42.512 -95.402 -35.289 1.00 47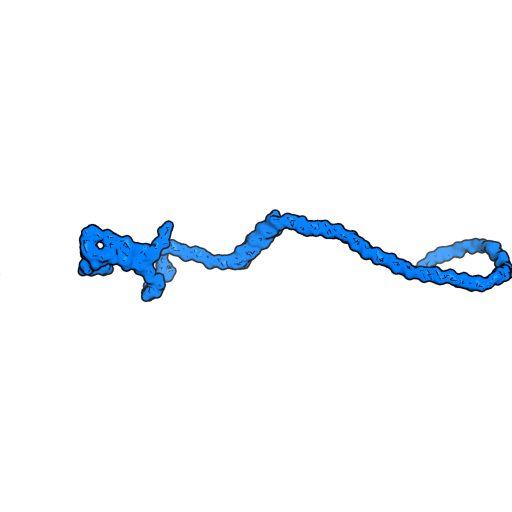.41 97 GLY A O 1
ATOM 750 N N . PRO A 1 98 ? 44.183 -94.918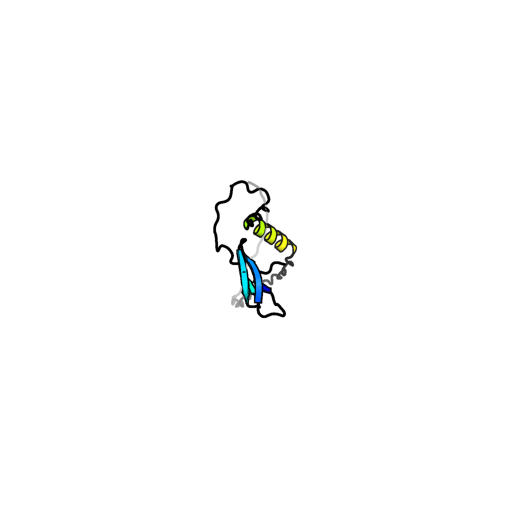 -36.729 1.00 54.28 98 PRO A N 1
ATOM 751 C CA . PRO A 1 98 ? 45.140 -96.024 -36.737 1.00 54.28 98 PRO A CA 1
ATOM 752 C C . PRO A 1 98 ? 46.481 -95.734 -37.438 1.00 54.28 98 PRO A C 1
ATOM 754 O O . PRO A 1 98 ? 46.575 -94.922 -38.353 1.00 54.28 98 PRO A O 1
ATOM 757 N N . ASP A 1 99 ? 47.483 -96.438 -36.914 1.00 46.06 99 ASP A N 1
ATOM 758 C CA . ASP A 1 99 ? 48.796 -96.877 -37.406 1.00 46.06 99 ASP A CA 1
ATOM 759 C C . ASP A 1 99 ? 49.387 -96.350 -38.741 1.00 46.06 99 ASP A C 1
ATOM 761 O O . ASP A 1 99 ? 48.816 -96.457 -39.823 1.00 46.06 99 ASP A O 1
ATOM 765 N N . GLU A 1 100 ? 50.627 -95.865 -38.579 1.00 45.53 100 GLU A N 1
ATOM 766 C CA . GLU A 1 100 ? 51.801 -95.724 -39.470 1.00 45.53 100 GLU A CA 1
ATOM 767 C C . GLU A 1 100 ? 52.041 -96.843 -40.531 1.00 45.53 100 GLU A C 1
ATOM 769 O O . GLU A 1 100 ? 51.329 -97.845 -40.507 1.00 45.53 100 GLU A O 1
ATOM 774 N N . PRO A 1 101 ? 53.111 -96.817 -41.382 1.00 54.91 101 PRO A N 1
ATOM 775 C CA . PRO A 1 101 ? 54.194 -95.818 -41.535 1.00 54.91 101 PRO A CA 1
ATOM 776 C C . PRO A 1 101 ? 54.602 -95.488 -42.994 1.00 54.91 101 PRO A C 1
ATOM 778 O O . PRO A 1 101 ? 54.338 -96.228 -43.939 1.00 54.91 101 PRO A O 1
ATOM 781 N N . GLY A 1 102 ? 55.472 -94.479 -43.130 1.00 36.78 102 GLY A N 1
ATOM 782 C CA . GLY A 1 102 ? 56.691 -94.659 -43.930 1.00 36.78 102 GLY A CA 1
ATOM 783 C C . GLY A 1 102 ? 56.945 -93.648 -45.047 1.00 36.78 102 GLY A C 1
ATOM 784 O O . GLY A 1 102 ? 56.228 -93.606 -46.039 1.00 36.78 102 GLY A O 1
ATOM 785 N N . GLY A 1 103 ? 58.066 -92.926 -44.945 1.00 38.72 103 GLY A N 1
ATOM 786 C CA . GLY A 1 103 ? 58.737 -92.351 -46.116 1.00 38.72 103 GLY A CA 1
ATOM 787 C C . GLY A 1 103 ? 59.378 -90.986 -45.895 1.00 38.72 103 GLY A C 1
ATOM 788 O O . GLY A 1 103 ? 58.754 -89.959 -46.122 1.00 38.72 103 GLY A O 1
ATOM 789 N N . ARG A 1 104 ? 60.660 -90.994 -45.506 1.00 46.19 104 ARG A N 1
ATOM 790 C CA . ARG A 1 104 ? 61.618 -89.869 -45.581 1.00 46.19 104 ARG A CA 1
ATOM 791 C C . ARG A 1 104 ? 61.547 -89.227 -46.986 1.00 46.19 104 ARG A C 1
ATOM 793 O O . ARG A 1 104 ? 61.358 -89.942 -47.962 1.00 46.19 104 ARG A O 1
ATOM 800 N N . SER A 1 105 ? 61.781 -87.939 -47.219 1.00 45.03 105 SER A N 1
ATOM 801 C CA . SER A 1 105 ? 63.055 -87.242 -47.010 1.00 45.03 105 SER A CA 1
ATOM 802 C C . SER A 1 105 ? 62.885 -85.766 -47.409 1.00 45.03 105 SER A C 1
ATOM 804 O O . SER A 1 105 ? 62.361 -85.475 -48.480 1.00 45.03 105 SER A O 1
ATOM 806 N N . GLU A 1 106 ? 63.375 -84.853 -46.579 1.00 44.38 106 GLU A N 1
ATOM 807 C CA . GLU A 1 106 ? 63.882 -83.525 -46.970 1.00 44.38 106 GLU A CA 1
ATOM 808 C C . GLU A 1 106 ? 65.294 -83.679 -47.603 1.00 44.38 106 GLU A C 1
ATOM 810 O O . GLU A 1 106 ? 65.809 -84.803 -47.600 1.00 44.38 106 GLU A O 1
ATOM 815 N N . PRO A 1 107 ? 66.020 -82.619 -48.030 1.00 58.00 107 PRO A N 1
ATOM 816 C CA . PRO A 1 107 ? 65.658 -81.199 -48.176 1.00 58.00 107 PRO A CA 1
ATOM 817 C C . PRO A 1 107 ? 66.179 -80.576 -49.500 1.00 58.00 107 PRO A C 1
ATOM 819 O O . PRO A 1 107 ? 66.857 -81.226 -50.290 1.00 58.00 107 PRO A O 1
ATOM 822 N N . ALA A 1 108 ? 65.935 -79.273 -49.690 1.00 41.28 108 ALA A N 1
ATOM 823 C CA . ALA A 1 108 ? 66.981 -78.248 -49.878 1.00 41.28 108 ALA A CA 1
ATOM 824 C C . ALA A 1 108 ? 66.614 -77.158 -50.898 1.00 41.28 108 ALA A C 1
ATOM 826 O O . ALA A 1 108 ? 66.542 -77.392 -52.100 1.00 41.28 108 ALA A O 1
ATOM 827 N N . GLY A 1 109 ? 66.615 -75.922 -50.401 1.00 43.62 109 GLY A N 1
ATOM 828 C CA . GLY A 1 109 ? 67.315 -74.838 -51.088 1.00 43.62 109 GLY A CA 1
ATOM 829 C C . GLY A 1 109 ? 66.452 -73.803 -51.820 1.00 43.62 109 GLY A C 1
ATOM 830 O O . GLY A 1 109 ? 65.320 -74.085 -52.181 1.00 43.62 109 GLY A O 1
ATOM 831 N N . PRO A 1 110 ? 66.966 -72.568 -51.975 1.00 57.75 110 PRO A N 1
ATOM 832 C CA . PRO A 1 110 ? 66.191 -71.369 -51.650 1.00 57.75 110 PRO A CA 1
ATOM 833 C C . PRO A 1 110 ? 66.142 -70.323 -52.785 1.00 57.75 110 PRO A C 1
ATOM 835 O O . PRO A 1 110 ? 66.752 -70.510 -53.833 1.00 57.75 110 PRO A O 1
ATOM 838 N N . ARG A 1 111 ? 65.555 -69.155 -52.454 1.00 42.75 111 ARG A N 1
ATOM 839 C CA . ARG A 1 111 ? 65.624 -67.842 -53.151 1.00 42.75 111 ARG A CA 1
ATOM 840 C C . ARG A 1 111 ? 64.667 -67.729 -54.355 1.00 42.75 111 ARG A C 1
ATOM 842 O O . ARG A 1 111 ? 64.411 -68.713 -55.021 1.00 42.75 111 ARG A O 1
ATOM 849 N N . SER A 1 112 ? 64.054 -66.594 -54.685 1.00 48.81 112 SER A N 1
ATOM 850 C CA . SER A 1 112 ? 64.422 -65.190 -54.483 1.00 48.81 112 SER A CA 1
ATOM 851 C C . SER A 1 112 ? 63.202 -64.270 -54.705 1.00 48.81 112 SER A C 1
ATOM 853 O O . SER A 1 112 ? 62.286 -64.644 -55.427 1.00 48.81 112 SER A O 1
ATOM 855 N N . GLU A 1 113 ? 63.264 -63.084 -54.086 1.00 43.22 113 GLU A N 1
ATOM 856 C CA . GLU A 1 113 ? 62.979 -61.730 -54.628 1.00 43.22 113 GLU A CA 1
ATOM 857 C C . GLU A 1 113 ? 61.656 -61.429 -55.365 1.00 43.22 113 GLU A C 1
ATOM 859 O O . GLU A 1 113 ? 61.291 -62.036 -56.360 1.00 43.22 113 GLU A O 1
ATOM 864 N N . HIS A 1 114 ? 60.878 -60.496 -54.809 1.00 44.91 114 HIS A N 1
ATOM 865 C CA . HIS A 1 114 ? 60.716 -59.105 -55.288 1.00 44.91 114 HIS A CA 1
ATOM 866 C C . HIS A 1 114 ? 59.914 -58.951 -56.591 1.00 44.91 114 HIS A C 1
ATOM 868 O O . HIS A 1 114 ? 60.460 -59.012 -57.692 1.00 44.91 114 HIS A O 1
ATOM 874 N N . GLN A 1 115 ? 58.645 -58.569 -56.437 1.00 51.25 115 GLN A N 1
ATOM 875 C CA . GLN A 1 115 ? 58.168 -57.217 -56.764 1.00 51.25 115 GLN A CA 1
ATOM 876 C C . GLN A 1 115 ? 56.809 -56.959 -56.113 1.00 51.25 115 GLN A C 1
ATOM 878 O O . GLN A 1 115 ? 56.024 -57.926 -56.004 1.00 51.25 115 GLN A O 1
#